Protein AF-A0A9P0ND77-F1 (afdb_monomer_lite)

InterPro domains:
  IPR035587 DUS-like, FMN-binding domain [PF01207] (2-59)

Structure (mmCIF, N/CA/C/O backbone):
data_AF-A0A9P0ND77-F1
#
_entry.id   AF-A0A9P0ND77-F1
#
loop_
_atom_site.group_PDB
_atom_site.id
_atom_site.type_symbol
_atom_site.label_atom_id
_atom_site.label_alt_id
_atom_site.label_comp_id
_atom_site.label_asym_id
_atom_site.label_entity_id
_atom_site.label_seq_id
_atom_site.pdbx_PDB_ins_code
_atom_site.Cartn_x
_atom_site.Cartn_y
_atom_site.Cartn_z
_atom_site.occupancy
_atom_site.B_iso_or_equiv
_atom_site.auth_seq_id
_atom_site.auth_comp_id
_atom_site.auth_asym_id
_atom_site.auth_atom_id
_atom_site.pdbx_PDB_model_num
ATOM 1 N N . MET A 1 1 ? -15.415 1.070 22.111 1.00 81.12 1 MET A N 1
ATOM 2 C CA . MET A 1 1 ? -16.020 2.101 21.232 1.00 81.12 1 MET A CA 1
ATOM 3 C C . MET A 1 1 ? -17.510 1.832 21.081 1.00 81.12 1 MET A C 1
ATOM 5 O O . MET A 1 1 ? -18.266 2.624 21.613 1.00 81.12 1 MET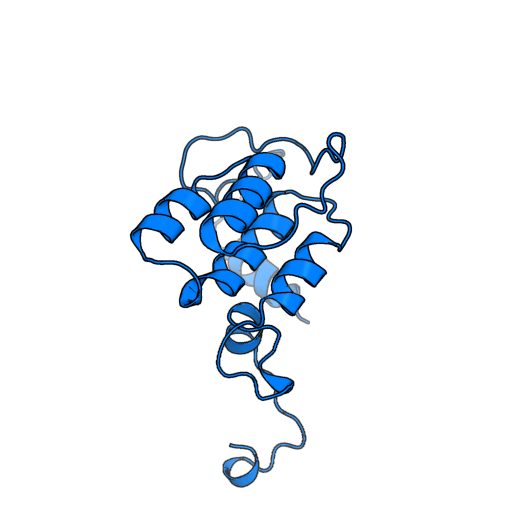 A O 1
ATOM 9 N N . GLN A 1 2 ? -17.933 0.696 20.508 1.00 89.88 2 GLN A N 1
ATOM 10 C CA . GLN A 1 2 ? -19.356 0.316 20.467 1.00 89.88 2 GLN A CA 1
ATOM 11 C C . GLN A 1 2 ? -20.015 0.323 21.859 1.00 89.88 2 GLN A C 1
ATOM 13 O O . GLN A 1 2 ? -21.057 0.946 22.021 1.00 89.88 2 GLN A O 1
ATOM 18 N N . GLU A 1 3 ? -19.361 -0.251 22.874 1.00 93.81 3 GLU A N 1
ATOM 19 C CA . GLU A 1 3 ? -19.854 -0.222 24.265 1.00 93.81 3 GLU A CA 1
ATOM 20 C C . GLU A 1 3 ? -19.990 1.199 24.835 1.00 93.81 3 GLU A C 1
ATOM 22 O O . GLU A 1 3 ? -20.828 1.447 25.693 1.00 93.81 3 GLU A O 1
ATOM 27 N N . TYR A 1 4 ? -19.174 2.139 24.352 1.00 95.38 4 TYR A N 1
ATOM 28 C CA . TYR A 1 4 ? -19.153 3.521 24.830 1.00 95.38 4 TYR A CA 1
ATOM 29 C C . TYR A 1 4 ? -20.187 4.401 24.114 1.00 95.38 4 TYR A C 1
ATOM 31 O O . TYR A 1 4 ? -20.788 5.269 24.735 1.00 95.38 4 TYR A O 1
ATOM 39 N N . THR A 1 5 ? -20.401 4.193 22.811 1.00 95.38 5 THR A N 1
ATOM 40 C CA . THR A 1 5 ? -21.275 5.041 21.981 1.00 95.38 5 THR A CA 1
ATOM 41 C C . THR A 1 5 ? -22.661 4.452 21.732 1.00 95.38 5 THR A C 1
ATOM 43 O O . THR A 1 5 ? -23.554 5.170 21.291 1.00 95.38 5 THR A O 1
ATOM 46 N N . GLY A 1 6 ? -22.857 3.150 21.953 1.00 95.19 6 GLY A N 1
ATOM 47 C CA . GLY A 1 6 ? -24.107 2.455 21.637 1.00 95.19 6 GLY A CA 1
ATOM 48 C C . GLY A 1 6 ? -24.408 2.348 20.135 1.00 95.19 6 GLY A C 1
ATOM 49 O O . GLY A 1 6 ? -25.532 2.013 19.756 1.00 95.19 6 GLY A O 1
ATOM 50 N N . CYS A 1 7 ? -23.439 2.637 19.258 1.00 94.69 7 CYS A N 1
ATOM 51 C CA . CYS A 1 7 ? -23.632 2.553 17.810 1.00 94.69 7 CYS A CA 1
ATOM 52 C C . CYS A 1 7 ? -23.884 1.104 17.354 1.00 94.69 7 CYS A C 1
ATOM 54 O O . CYS A 1 7 ? -23.270 0.159 17.849 1.00 94.69 7 CYS A O 1
ATOM 56 N N . LYS A 1 8 ? -24.753 0.926 16.350 1.00 94.44 8 LYS A N 1
ATOM 57 C CA . LYS A 1 8 ? -25.085 -0.395 15.772 1.00 94.44 8 LYS A CA 1
ATOM 58 C C . LYS A 1 8 ? -24.066 -0.902 14.751 1.00 94.44 8 LYS A C 1
ATOM 60 O O . LYS A 1 8 ? -24.099 -2.067 14.376 1.00 94.44 8 LYS A O 1
ATOM 65 N N . GLY A 1 9 ? -23.193 -0.019 14.283 1.00 92.06 9 GLY A N 1
ATOM 66 C CA . GLY A 1 9 ? -22.175 -0.309 13.289 1.00 92.06 9 GLY A CA 1
ATOM 67 C C . GLY A 1 9 ? -20.973 0.598 13.489 1.00 92.06 9 GLY A C 1
ATOM 68 O O . GLY A 1 9 ? -21.070 1.655 14.112 1.00 92.06 9 GLY A O 1
ATOM 69 N N . MET A 1 10 ? -19.839 0.150 12.969 1.00 91.00 10 MET A N 1
ATOM 70 C CA . MET A 1 10 ? -18.561 0.839 13.044 1.00 91.00 10 MET A CA 1
ATOM 71 C C . MET A 1 10 ? -17.961 0.877 11.646 1.00 91.00 10 MET A C 1
ATOM 73 O O . MET A 1 10 ? -17.960 -0.133 10.947 1.00 91.00 10 MET A O 1
ATOM 77 N N . MET A 1 11 ? -17.421 2.027 11.262 1.00 92.56 11 MET A N 1
ATOM 78 C CA . MET A 1 11 ? -16.666 2.195 10.027 1.00 92.56 11 MET A CA 1
ATOM 79 C C . MET A 1 11 ? -15.230 2.573 10.377 1.00 92.56 11 MET A C 1
ATOM 81 O O . MET A 1 11 ? -14.984 3.320 11.322 1.00 92.56 11 MET A O 1
ATOM 85 N N . SER A 1 12 ? -14.280 2.062 9.601 1.00 92.88 12 SER A N 1
ATOM 86 C CA . SER A 1 12 ? -12.879 2.464 9.673 1.00 92.88 12 SER A CA 1
ATOM 87 C C . SER A 1 12 ? -12.436 2.880 8.281 1.00 92.88 12 SER A C 1
ATOM 89 O O . SER A 1 12 ? -12.477 2.063 7.368 1.00 92.88 12 SER A O 1
ATOM 91 N N . ALA A 1 13 ? -12.034 4.142 8.120 1.00 91.88 13 ALA A N 1
ATOM 92 C CA . ALA A 1 13 ? -11.538 4.660 6.846 1.00 91.88 13 ALA A CA 1
ATOM 93 C C . ALA A 1 13 ? -10.013 4.498 6.744 1.00 91.88 13 ALA A C 1
ATOM 95 O O . ALA A 1 13 ? -9.509 3.703 5.960 1.00 91.88 13 ALA A O 1
ATOM 96 N N . ARG A 1 14 ? -9.247 5.184 7.602 1.00 91.38 14 ARG A N 1
ATOM 97 C CA . ARG A 1 14 ? -7.775 5.075 7.584 1.00 91.38 14 ARG A CA 1
ATOM 98 C C . ARG A 1 14 ? -7.301 3.667 7.943 1.00 91.38 14 ARG A C 1
ATOM 100 O O . ARG A 1 14 ? -6.414 3.137 7.291 1.00 91.38 14 ARG A O 1
ATOM 107 N N . GLY A 1 15 ? -7.918 3.033 8.940 1.00 93.50 15 GLY A N 1
ATOM 108 C CA . GLY A 1 15 ? -7.481 1.713 9.394 1.00 93.50 15 GLY A CA 1
ATOM 109 C C . GLY A 1 15 ? -7.565 0.644 8.301 1.00 93.50 15 GLY A C 1
ATOM 110 O O . GLY A 1 15 ? -6.630 -0.138 8.168 1.00 93.50 15 GLY A O 1
ATOM 111 N N . ILE A 1 16 ? -8.634 0.637 7.492 1.00 94.06 16 ILE A N 1
ATOM 112 C CA . ILE A 1 16 ? -8.771 -0.343 6.403 1.00 94.06 16 ILE A CA 1
ATOM 113 C C . ILE A 1 16 ? -7.801 -0.063 5.247 1.00 94.06 16 ILE A C 1
ATOM 115 O O . ILE A 1 16 ? -7.333 -0.999 4.606 1.00 94.06 16 ILE A O 1
ATOM 119 N N . LEU A 1 17 ? -7.449 1.208 5.019 1.00 93.56 17 LEU A N 1
ATOM 120 C CA . LEU A 1 17 ? -6.488 1.610 3.990 1.00 93.56 17 LEU A CA 1
ATOM 121 C C . LEU A 1 17 ? -5.063 1.128 4.316 1.00 93.56 17 LEU A C 1
ATOM 123 O O . LEU A 1 17 ? -4.362 0.639 3.434 1.00 93.56 17 LEU A O 1
ATOM 127 N N . HIS A 1 18 ? -4.652 1.223 5.586 1.00 94.75 18 HIS A N 1
ATOM 128 C CA . HIS A 1 18 ? -3.344 0.736 6.045 1.00 94.75 18 HIS A CA 1
ATOM 129 C C . HIS A 1 18 ? -3.308 -0.774 6.299 1.00 94.75 18 HIS A C 1
ATOM 131 O O . HIS A 1 18 ? -2.228 -1.356 6.294 1.00 94.75 18 HIS A O 1
ATOM 137 N N . ASN A 1 19 ? -4.458 -1.401 6.565 1.00 95.75 19 ASN A N 1
ATOM 138 C CA . ASN A 1 19 ? -4.564 -2.830 6.833 1.00 95.75 19 ASN A CA 1
ATOM 139 C C . ASN A 1 19 ? -5.912 -3.391 6.335 1.00 95.75 19 ASN A C 1
ATOM 141 O O . ASN A 1 19 ? -6.897 -3.373 7.080 1.00 95.75 19 ASN A O 1
ATOM 145 N N . PRO A 1 20 ? -5.973 -3.976 5.125 1.00 95.06 20 PRO A N 1
ATOM 146 C CA . PRO A 1 20 ? -7.186 -4.617 4.612 1.00 95.06 20 PRO A CA 1
ATOM 147 C C . PRO A 1 20 ? -7.655 -5.814 5.460 1.00 95.06 20 PRO A C 1
ATOM 149 O O . PRO A 1 20 ? -8.817 -6.205 5.389 1.00 95.06 20 PRO A O 1
ATOM 152 N N . GLY A 1 21 ? -6.783 -6.391 6.295 1.00 95.19 21 GLY A N 1
ATOM 153 C CA . GLY A 1 21 ? -7.111 -7.462 7.238 1.00 95.19 21 GLY A CA 1
ATOM 154 C C . GLY A 1 21 ? -7.694 -6.985 8.573 1.00 95.19 21 GLY A C 1
ATOM 155 O O . GLY A 1 21 ? -7.938 -7.819 9.446 1.00 95.19 21 GLY A O 1
ATOM 156 N N . LEU A 1 22 ? -7.930 -5.678 8.756 1.00 95.56 22 LEU A N 1
ATOM 157 C CA . LEU A 1 22 ? -8.334 -5.084 10.037 1.00 95.56 22 LEU A CA 1
ATOM 158 C C . LEU A 1 22 ? -9.553 -5.778 10.666 1.00 95.56 22 LEU A C 1
ATOM 160 O O . LEU A 1 22 ? -9.521 -6.157 11.834 1.00 95.56 22 LEU A O 1
ATOM 164 N N . PHE A 1 23 ? -10.623 -5.980 9.894 1.00 94.06 23 PHE A N 1
ATOM 165 C CA . PHE A 1 23 ? -11.859 -6.586 10.408 1.00 94.06 23 PHE A CA 1
ATOM 166 C C . PHE A 1 23 ? -11.778 -8.106 10.585 1.00 94.06 23 PHE A C 1
ATOM 168 O O . PHE A 1 23 ? -12.621 -8.682 11.265 1.00 94.06 23 PHE A O 1
ATOM 175 N N . ALA A 1 24 ? -10.750 -8.751 10.030 1.00 94.88 24 ALA A N 1
ATOM 176 C CA . ALA A 1 24 ? -10.451 -10.159 10.278 1.00 94.88 24 ALA A CA 1
ATOM 177 C C . ALA A 1 24 ? -9.543 -10.361 11.512 1.00 94.88 24 ALA A C 1
ATOM 179 O O . ALA A 1 24 ? -9.142 -11.484 11.803 1.00 94.88 24 ALA A O 1
ATOM 180 N N . GLY A 1 25 ? -9.224 -9.288 12.249 1.00 93.69 25 GLY A N 1
ATOM 181 C CA . GLY A 1 25 ? -8.441 -9.339 13.488 1.00 93.69 25 GLY A CA 1
ATOM 182 C C . GLY A 1 25 ? -6.923 -9.308 13.288 1.00 93.69 25 GLY A C 1
ATOM 183 O O . GLY A 1 25 ? -6.175 -9.432 14.262 1.00 93.69 25 GLY A O 1
ATOM 184 N N . TYR A 1 26 ? -6.445 -9.121 12.055 1.00 95.25 26 TYR A N 1
ATOM 185 C CA . TYR A 1 26 ? -5.014 -8.996 11.786 1.00 95.25 26 TYR A CA 1
ATOM 186 C C . TYR A 1 26 ? -4.476 -7.662 12.301 1.00 95.25 26 TYR A C 1
ATOM 188 O O . TYR A 1 26 ? -5.068 -6.611 12.064 1.00 95.25 26 TYR A O 1
ATOM 196 N N . GLN A 1 27 ? -3.313 -7.697 12.954 1.00 92.31 27 GLN A N 1
ATOM 197 C CA . GLN A 1 27 ? -2.638 -6.490 13.449 1.00 92.31 27 GLN A CA 1
ATOM 198 C C . GLN A 1 27 ? -1.935 -5.711 12.329 1.00 92.31 27 GLN A C 1
ATOM 200 O O . GLN A 1 27 ? -1.918 -4.486 12.345 1.00 92.31 27 GLN A O 1
ATOM 205 N N . ASN A 1 28 ? -1.405 -6.426 11.336 1.00 92.94 28 ASN A N 1
ATOM 206 C CA . ASN A 1 28 ? -0.731 -5.871 10.165 1.00 92.94 28 ASN A CA 1
ATOM 207 C C . ASN A 1 28 ? -1.357 -6.426 8.885 1.00 92.94 28 ASN A C 1
ATOM 209 O O . ASN A 1 28 ? -2.010 -7.470 8.922 1.00 92.94 28 ASN A O 1
ATOM 213 N N . THR A 1 29 ? -1.100 -5.765 7.756 1.00 95.81 29 THR A N 1
ATOM 214 C CA . THR A 1 29 ? -1.536 -6.226 6.434 1.00 95.81 29 THR A CA 1
ATOM 215 C C . THR A 1 29 ? -1.035 -7.647 6.158 1.00 95.81 29 THR A C 1
ATOM 217 O O . THR A 1 29 ? 0.178 -7.859 6.086 1.00 95.81 29 THR A O 1
ATOM 220 N N . PRO A 1 30 ? -1.925 -8.637 5.972 1.00 95.25 30 PRO A N 1
ATOM 221 C CA . PRO A 1 30 ? -1.498 -9.973 5.588 1.00 95.25 30 PRO A CA 1
ATOM 222 C C . PRO A 1 30 ? -0.983 -9.961 4.142 1.00 95.25 30 PRO A C 1
ATOM 224 O O . PRO A 1 30 ? -1.594 -9.351 3.263 1.00 95.25 30 PRO A O 1
ATOM 227 N N . LEU A 1 31 ? 0.114 -10.676 3.867 1.00 94.19 31 LEU A N 1
ATOM 228 C CA . LEU A 1 31 ? 0.701 -10.737 2.517 1.00 94.19 31 LEU A CA 1
ATOM 229 C C . LEU A 1 31 ? -0.280 -11.294 1.476 1.00 94.19 31 LEU A C 1
ATOM 231 O O . LEU A 1 31 ? -0.268 -10.870 0.324 1.00 94.19 31 LEU A O 1
ATOM 235 N N . SER A 1 32 ? -1.190 -12.179 1.891 1.00 93.56 32 SER A N 1
ATOM 236 C CA . SER A 1 32 ? -2.273 -12.673 1.039 1.00 93.56 32 SER A CA 1
ATOM 237 C C . SER A 1 32 ? -3.217 -11.560 0.572 1.00 93.56 32 SER A C 1
ATOM 239 O O . SER A 1 32 ? -3.702 -11.621 -0.553 1.00 93.56 32 SER A O 1
ATOM 241 N N . ALA A 1 33 ? -3.455 -10.519 1.377 1.00 94.62 33 ALA A N 1
ATOM 242 C CA . ALA A 1 33 ? -4.258 -9.375 0.949 1.00 94.62 33 ALA A CA 1
ATOM 243 C C . ALA A 1 33 ? -3.526 -8.524 -0.094 1.00 94.62 33 ALA A C 1
ATOM 245 O O . ALA A 1 33 ? -4.149 -8.097 -1.063 1.00 94.62 33 ALA A O 1
ATOM 246 N N . VAL A 1 34 ? -2.208 -8.344 0.050 1.00 94.25 34 VAL A N 1
ATOM 247 C CA . VAL A 1 34 ? -1.383 -7.675 -0.972 1.00 94.25 34 VAL A CA 1
ATOM 248 C C . VAL A 1 34 ? -1.403 -8.481 -2.271 1.00 94.25 34 VAL A C 1
ATOM 250 O O . VAL A 1 34 ? -1.668 -7.929 -3.334 1.00 94.25 34 VAL A O 1
ATOM 253 N N . GLN A 1 35 ? -1.226 -9.801 -2.192 1.00 92.12 35 GLN A N 1
ATOM 254 C CA . GLN A 1 35 ? -1.327 -10.697 -3.345 1.00 92.12 35 GLN A CA 1
ATOM 255 C C . GLN A 1 35 ? -2.698 -10.608 -4.029 1.00 92.12 35 GLN A C 1
ATOM 257 O O . GLN A 1 35 ? -2.784 -10.513 -5.254 1.00 92.12 35 GLN A O 1
ATOM 262 N N . ASN A 1 36 ? -3.779 -10.610 -3.247 1.00 92.88 36 ASN A N 1
ATOM 263 C CA . ASN A 1 36 ? -5.131 -10.456 -3.772 1.00 92.88 36 ASN A CA 1
ATOM 264 C C . ASN A 1 36 ? -5.306 -9.105 -4.468 1.00 92.88 36 ASN A C 1
ATOM 266 O O . ASN A 1 36 ? -5.903 -9.057 -5.540 1.00 92.88 36 ASN A O 1
ATOM 270 N N . TRP A 1 37 ? -4.731 -8.031 -3.921 1.00 93.06 37 TRP A N 1
ATOM 271 C CA . TRP A 1 37 ? -4.726 -6.731 -4.583 1.00 93.06 37 TRP A CA 1
ATOM 272 C C . TRP A 1 37 ? -4.016 -6.770 -5.939 1.00 93.06 37 TRP A C 1
ATOM 274 O O . TRP A 1 37 ? -4.548 -6.243 -6.912 1.00 93.06 37 TRP A O 1
ATOM 284 N N . LEU A 1 38 ? -2.861 -7.436 -6.045 1.00 90.88 38 LEU A N 1
ATOM 285 C CA . LEU A 1 38 ? -2.146 -7.599 -7.322 1.00 90.88 38 LEU A CA 1
ATOM 286 C C . LEU A 1 38 ? -2.953 -8.409 -8.355 1.00 90.88 38 LEU A C 1
ATOM 288 O O . LEU A 1 38 ? -2.875 -8.150 -9.560 1.00 90.88 38 LEU A O 1
ATOM 292 N N . ASN A 1 39 ? -3.747 -9.373 -7.886 1.00 88.94 39 ASN A N 1
ATOM 293 C CA . ASN A 1 39 ? -4.574 -10.228 -8.738 1.00 88.94 39 ASN A CA 1
ATOM 294 C C . ASN A 1 39 ? -5.792 -9.499 -9.325 1.00 88.94 39 ASN A C 1
ATOM 296 O O . ASN A 1 39 ? -6.276 -9.892 -10.389 1.00 88.94 39 ASN A O 1
ATOM 300 N N . ILE A 1 40 ? -6.275 -8.436 -8.674 1.00 88.88 40 ILE A N 1
ATOM 301 C CA . ILE A 1 40 ? -7.374 -7.613 -9.192 1.00 88.88 40 ILE A CA 1
ATOM 302 C C . ILE A 1 40 ? -6.937 -6.930 -10.496 1.00 88.88 40 ILE A C 1
ATOM 304 O O . ILE A 1 40 ? -5.787 -6.518 -10.666 1.00 88.88 40 ILE A O 1
ATOM 308 N N . ASN A 1 41 ? -7.863 -6.828 -11.451 1.00 84.25 41 ASN A N 1
ATOM 309 C CA . ASN A 1 41 ? -7.620 -6.091 -12.682 1.00 84.25 41 ASN A CA 1
ATOM 310 C C . ASN A 1 41 ? -7.822 -4.591 -12.436 1.00 84.25 41 ASN A C 1
ATOM 312 O O . ASN A 1 41 ? -8.951 -4.144 -12.234 1.00 84.25 41 ASN A O 1
ATOM 316 N N . HIS A 1 42 ? -6.737 -3.819 -12.462 1.00 84.81 42 HIS A N 1
ATOM 317 C CA . HIS A 1 42 ? -6.784 -2.368 -12.280 1.00 84.81 42 HIS A CA 1
ATOM 318 C C . HIS A 1 42 ? -6.785 -1.662 -13.634 1.00 84.81 42 HIS A C 1
ATOM 320 O O . HIS A 1 42 ? -6.060 -2.041 -14.550 1.00 84.81 42 HIS A O 1
ATOM 326 N N . THR A 1 43 ? -7.584 -0.608 -13.759 1.00 83.06 43 THR A N 1
ATOM 327 C CA . THR A 1 43 ? -7.676 0.203 -14.985 1.00 83.06 43 THR A CA 1
ATOM 328 C C . THR A 1 43 ? -6.682 1.363 -15.003 1.00 83.06 43 THR A C 1
ATOM 330 O O . THR A 1 43 ? -6.378 1.901 -16.066 1.00 83.06 43 THR A O 1
ATOM 333 N N . ASN A 1 44 ? -6.166 1.752 -13.834 1.00 85.31 44 ASN A N 1
ATOM 334 C CA . ASN A 1 44 ? -5.321 2.924 -13.655 1.00 85.31 44 ASN A CA 1
ATOM 335 C C . ASN A 1 44 ? -4.141 2.610 -12.721 1.00 85.31 44 ASN A C 1
ATOM 337 O O . ASN A 1 44 ? -4.343 2.128 -11.603 1.00 85.31 44 ASN A O 1
ATOM 341 N N . TYR A 1 45 ? -2.920 2.928 -13.166 1.00 85.00 45 TYR A N 1
ATOM 342 C CA . TYR A 1 45 ? -1.701 2.795 -12.365 1.00 85.00 45 TYR A CA 1
ATOM 343 C C . TYR A 1 45 ? -1.772 3.573 -11.046 1.00 85.00 45 TYR A C 1
ATOM 345 O O . TYR A 1 45 ? -1.388 3.056 -9.999 1.00 85.00 45 TYR A O 1
ATOM 353 N N . LEU A 1 46 ? -2.310 4.794 -11.080 1.00 86.56 46 LEU A N 1
ATOM 354 C CA . LEU A 1 46 ? -2.430 5.656 -9.913 1.00 86.56 46 LEU A CA 1
ATOM 355 C C . LEU A 1 46 ? -3.267 4.989 -8.823 1.00 86.56 46 LEU A C 1
ATOM 357 O O . LEU A 1 46 ? -2.887 5.013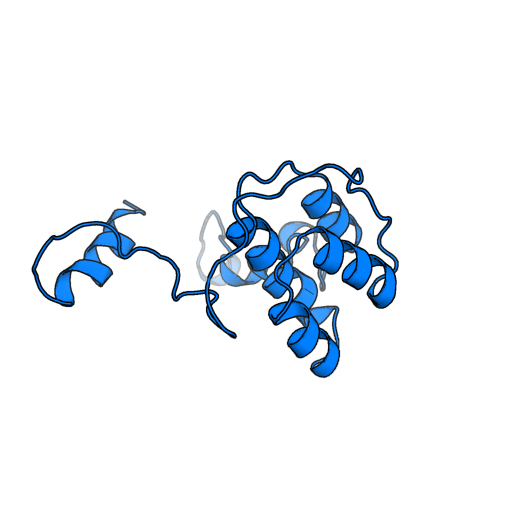 -7.665 1.00 86.56 46 LEU A O 1
ATOM 361 N N . TRP A 1 47 ? -4.391 4.356 -9.141 1.00 88.62 47 TRP A N 1
ATOM 362 C CA . TRP A 1 47 ? -5.192 3.697 -8.101 1.00 88.62 47 TRP A CA 1
ATOM 363 C C . TRP A 1 47 ? -4.524 2.428 -7.588 1.00 88.62 47 TRP A C 1
ATOM 365 O O . TRP A 1 47 ? -4.525 2.177 -6.381 1.00 88.62 47 TRP A O 1
ATOM 375 N N . PHE A 1 48 ? -3.914 1.674 -8.502 1.00 90.44 48 PHE A N 1
ATOM 376 C CA . PHE A 1 48 ? -3.165 0.463 -8.198 1.00 90.44 48 PHE A CA 1
ATOM 377 C C . PHE A 1 48 ? -2.042 0.721 -7.186 1.00 90.44 48 PHE A C 1
ATOM 379 O O . PHE A 1 48 ? -1.977 0.051 -6.153 1.00 90.44 48 PHE A O 1
ATOM 386 N N . HIS A 1 49 ? -1.187 1.709 -7.460 1.00 92.56 49 HIS A N 1
ATOM 387 C CA . HIS A 1 49 ? -0.027 2.020 -6.627 1.00 92.56 49 HIS A CA 1
ATOM 388 C C . HIS A 1 49 ? -0.423 2.722 -5.317 1.00 92.56 49 HIS A C 1
ATOM 390 O O . HIS A 1 49 ? 0.205 2.482 -4.292 1.00 92.56 49 HIS A O 1
ATOM 396 N N . HIS A 1 50 ? -1.531 3.473 -5.290 1.00 91.62 50 HIS A N 1
ATOM 397 C CA . HIS A 1 50 ? -1.893 4.348 -4.157 1.00 91.62 50 HIS A CA 1
ATOM 398 C C . HIS A 1 50 ? -2.210 3.520 -2.941 1.00 91.62 50 HIS A C 1
ATOM 400 O O . HIS A 1 50 ? -1.679 3.722 -1.855 1.00 91.62 50 HIS A O 1
ATOM 406 N N . HIS A 1 51 ? -3.078 2.541 -3.163 1.00 93.44 51 HIS A N 1
ATOM 407 C CA . HIS A 1 51 ? -3.496 1.628 -2.128 1.00 93.44 51 HIS A CA 1
ATOM 408 C C . HIS A 1 51 ? -2.307 0.789 -1.664 1.00 93.44 51 HIS A C 1
ATOM 410 O O . HIS A 1 51 ? -2.178 0.556 -0.468 1.00 93.44 51 HIS A O 1
ATOM 416 N N . LEU A 1 52 ? -1.403 0.387 -2.567 1.00 94.50 52 LEU A N 1
ATOM 417 C CA . LEU A 1 52 ? -0.196 -0.344 -2.179 1.00 94.50 52 LEU A CA 1
ATOM 418 C C . LEU A 1 52 ? 0.713 0.479 -1.262 1.00 94.50 52 LEU A C 1
ATOM 420 O O . LEU A 1 52 ? 1.233 -0.074 -0.297 1.00 94.50 52 LEU A O 1
ATOM 424 N N . VAL A 1 53 ? 0.870 1.785 -1.504 1.00 94.69 53 VAL A N 1
ATOM 425 C CA . VAL A 1 53 ? 1.672 2.665 -0.634 1.00 94.69 53 VAL A CA 1
ATOM 426 C C . VAL A 1 53 ? 1.162 2.631 0.811 1.00 94.69 53 VAL A C 1
ATOM 428 O O . VAL A 1 53 ? 1.971 2.518 1.732 1.00 94.69 53 VAL A O 1
ATOM 431 N N . PHE A 1 54 ? -0.157 2.654 1.027 1.00 95.00 54 PHE A N 1
ATOM 432 C CA . PHE A 1 54 ? -0.721 2.547 2.378 1.00 95.00 54 PHE A CA 1
ATOM 433 C C . PHE A 1 54 ? -0.677 1.126 2.935 1.00 95.00 54 PHE A C 1
ATOM 435 O O . PHE A 1 54 ? -0.259 0.931 4.075 1.00 95.00 54 PHE A O 1
ATOM 442 N N . MET A 1 55 ? -1.064 0.127 2.137 1.00 95.00 55 MET A N 1
ATOM 443 C CA . MET A 1 55 ? -1.094 -1.275 2.564 1.00 95.00 55 MET A CA 1
ATOM 444 C C . MET A 1 55 ? 0.285 -1.782 2.994 1.00 95.00 55 MET A C 1
ATOM 446 O O . MET A 1 55 ? 0.386 -2.570 3.937 1.00 95.00 55 MET A O 1
ATOM 450 N N . CYS A 1 56 ? 1.343 -1.330 2.318 1.00 94.50 56 CYS A N 1
ATOM 451 C CA . CYS A 1 56 ? 2.720 -1.738 2.572 1.00 94.50 56 CYS A CA 1
ATOM 452 C C . CY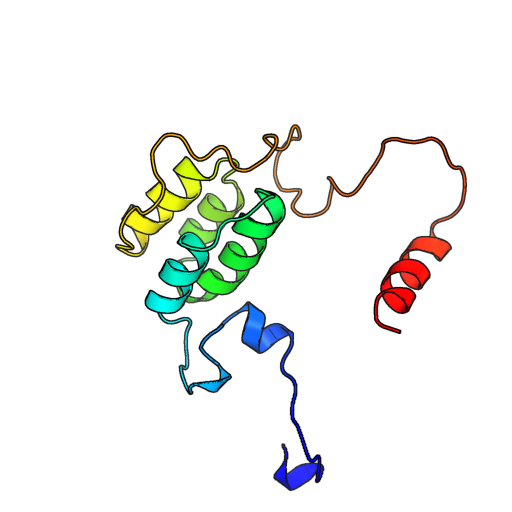S A 1 56 ? 3.455 -0.832 3.570 1.00 94.50 56 CYS A C 1
ATOM 454 O O . CYS A 1 56 ? 4.630 -1.080 3.844 1.00 94.50 56 CYS A O 1
ATOM 456 N N . GLU A 1 57 ? 2.807 0.188 4.146 1.00 92.06 57 GLU A N 1
ATOM 457 C CA . GLU A 1 57 ? 3.496 1.170 4.988 1.00 92.06 57 GLU A CA 1
ATOM 458 C C . GLU A 1 57 ? 4.198 0.526 6.196 1.00 92.06 57 GLU A C 1
ATOM 460 O O . GLU A 1 57 ? 5.356 0.830 6.483 1.00 92.06 57 GLU A O 1
ATOM 465 N N . ASN A 1 58 ? 3.508 -0.399 6.866 1.00 91.12 58 ASN A N 1
ATOM 466 C CA . ASN A 1 58 ? 4.026 -1.123 8.029 1.00 91.12 58 ASN A CA 1
ATOM 467 C C . ASN A 1 58 ? 4.789 -2.405 7.656 1.00 91.12 58 ASN A C 1
ATOM 469 O O . ASN A 1 58 ? 5.322 -3.076 8.536 1.00 91.12 58 ASN A O 1
ATOM 473 N N . LEU A 1 59 ? 4.833 -2.758 6.367 1.00 93.00 59 LEU A N 1
ATOM 474 C CA . LEU A 1 59 ? 5.550 -3.934 5.863 1.00 93.00 59 LEU A CA 1
ATOM 475 C C . LEU A 1 59 ? 6.967 -3.588 5.390 1.00 93.00 59 LEU A C 1
ATOM 477 O O . LEU A 1 59 ? 7.845 -4.446 5.387 1.00 93.00 59 LEU A O 1
ATOM 481 N N . LEU A 1 60 ? 7.194 -2.337 4.986 1.00 93.75 60 LEU A N 1
ATOM 482 C CA . LEU A 1 60 ? 8.445 -1.875 4.395 1.00 93.75 60 LEU A CA 1
ATOM 483 C C . LEU A 1 60 ? 9.222 -0.958 5.344 1.00 93.75 60 LEU A C 1
ATOM 485 O O . LEU A 1 60 ? 8.666 -0.131 6.071 1.00 93.75 60 LEU A O 1
ATOM 489 N N . THR A 1 61 ? 10.552 -1.028 5.276 1.00 94.50 61 THR A N 1
ATOM 490 C CA . THR A 1 61 ? 11.413 -0.061 5.973 1.00 94.50 61 THR A CA 1
ATOM 491 C C . THR A 1 61 ? 11.238 1.345 5.391 1.00 94.50 61 THR A C 1
ATOM 493 O O . THR A 1 61 ? 10.825 1.523 4.246 1.00 94.50 61 THR A O 1
ATOM 496 N N . LYS A 1 62 ? 11.594 2.388 6.152 1.00 91.00 62 LYS A N 1
ATOM 497 C CA . LYS A 1 62 ? 11.514 3.783 5.674 1.00 91.00 62 LYS A CA 1
ATOM 498 C C . LYS A 1 62 ? 12.278 4.006 4.358 1.00 91.00 62 LYS A C 1
ATOM 500 O O . LYS A 1 62 ? 11.788 4.718 3.489 1.00 91.00 62 LYS A O 1
ATOM 505 N N . ALA A 1 63 ? 13.454 3.392 4.210 1.00 92.19 63 ALA A N 1
ATOM 506 C CA . ALA A 1 63 ? 14.245 3.485 2.985 1.00 92.19 63 ALA A CA 1
ATOM 507 C C . ALA A 1 63 ? 13.537 2.801 1.805 1.00 92.19 63 ALA A C 1
ATOM 509 O O . ALA A 1 63 ? 13.377 3.416 0.755 1.00 92.19 63 ALA A O 1
ATOM 510 N N . ALA A 1 64 ? 13.031 1.582 2.016 1.00 92.56 64 ALA A N 1
ATOM 511 C CA . ALA A 1 64 ? 12.268 0.845 1.013 1.00 92.56 64 ALA A CA 1
ATOM 512 C C . ALA A 1 64 ? 11.004 1.608 0.579 1.00 92.56 64 ALA A C 1
ATOM 514 O O . ALA A 1 64 ? 10.730 1.697 -0.612 1.00 92.56 64 ALA A O 1
ATOM 515 N N . ARG A 1 65 ? 10.282 2.243 1.513 1.00 92.69 65 ARG A N 1
ATOM 516 C CA . ARG A 1 65 ? 9.114 3.086 1.199 1.00 92.69 65 ARG A CA 1
ATOM 517 C C . ARG A 1 65 ? 9.457 4.262 0.292 1.00 92.69 65 ARG A C 1
ATOM 519 O O . ARG A 1 65 ? 8.716 4.544 -0.642 1.00 92.69 65 ARG A O 1
ATOM 526 N N . ASN A 1 66 ? 10.584 4.931 0.533 1.00 90.56 66 ASN A N 1
ATOM 527 C CA . ASN A 1 66 ? 11.010 6.040 -0.320 1.00 90.56 66 ASN A CA 1
ATOM 528 C C . ASN A 1 66 ? 11.244 5.581 -1.763 1.00 90.56 66 ASN A C 1
ATOM 530 O O . ASN A 1 66 ? 10.805 6.258 -2.688 1.00 90.56 66 ASN A O 1
ATOM 534 N N . THR A 1 67 ? 11.890 4.428 -1.950 1.00 92.62 67 THR A N 1
ATOM 535 C CA . THR A 1 67 ? 12.074 3.824 -3.275 1.00 92.62 67 THR A CA 1
ATOM 536 C C . THR A 1 67 ? 10.735 3.406 -3.880 1.00 92.62 67 THR A C 1
ATOM 538 O O . THR A 1 67 ? 10.449 3.744 -5.024 1.00 92.62 67 THR A O 1
ATOM 541 N N . PHE A 1 68 ? 9.882 2.741 -3.097 1.00 92.69 68 PHE A N 1
ATOM 542 C CA . PHE A 1 68 ? 8.580 2.244 -3.537 1.00 92.69 68 PHE A CA 1
ATOM 543 C C . PHE A 1 68 ? 7.657 3.356 -4.043 1.00 92.69 68 PHE A C 1
ATOM 545 O O . PHE A 1 68 ? 7.025 3.214 -5.088 1.00 92.69 68 PHE A O 1
ATOM 552 N N . ASN A 1 69 ? 7.622 4.492 -3.345 1.00 90.50 69 ASN A N 1
ATOM 553 C CA . ASN A 1 69 ? 6.776 5.635 -3.689 1.00 90.50 69 ASN A CA 1
ATOM 554 C C . ASN A 1 69 ? 7.208 6.341 -4.984 1.00 90.50 69 ASN A C 1
ATOM 556 O O . ASN A 1 69 ? 6.430 7.101 -5.554 1.00 90.50 69 ASN A O 1
ATOM 560 N N . GLN A 1 70 ? 8.441 6.121 -5.443 1.00 88.31 70 GLN A N 1
ATOM 561 C CA . GLN A 1 70 ? 8.979 6.726 -6.664 1.00 88.31 70 GLN A CA 1
ATOM 562 C C . GLN A 1 70 ? 8.755 5.861 -7.909 1.00 88.31 70 GLN A C 1
ATOM 564 O O . GLN A 1 70 ? 9.010 6.331 -9.021 1.00 88.31 70 GLN A O 1
ATOM 569 N N . LEU A 1 71 ? 8.286 4.620 -7.743 1.00 88.06 71 LEU A N 1
ATOM 570 C CA . LEU A 1 71 ? 8.010 3.714 -8.853 1.00 88.06 71 LEU A CA 1
ATOM 571 C C . LEU A 1 71 ? 6.868 4.254 -9.717 1.00 88.06 71 LEU A C 1
ATOM 573 O O . LEU A 1 71 ? 5.912 4.852 -9.220 1.00 88.06 71 LEU A O 1
ATOM 577 N N . ARG A 1 72 ? 6.982 4.047 -11.032 1.00 83.88 72 ARG A N 1
ATOM 578 C CA . ARG A 1 72 ? 6.041 4.589 -12.034 1.00 83.88 72 ARG A CA 1
ATOM 579 C C . ARG A 1 72 ? 5.417 3.538 -12.935 1.00 83.88 72 ARG A C 1
ATOM 581 O O . ARG A 1 72 ? 4.450 3.838 -13.625 1.00 83.88 72 ARG A O 1
ATOM 588 N N . LYS A 1 73 ? 5.967 2.326 -12.909 1.00 84.69 73 LYS A N 1
ATOM 589 C CA . LYS A 1 73 ? 5.540 1.204 -13.735 1.00 84.69 73 LYS A CA 1
ATOM 590 C C . LYS A 1 73 ? 5.058 0.082 -12.852 1.00 84.69 73 LYS A C 1
ATOM 592 O O . LYS A 1 73 ? 5.685 -0.251 -11.849 1.00 84.69 73 LYS A O 1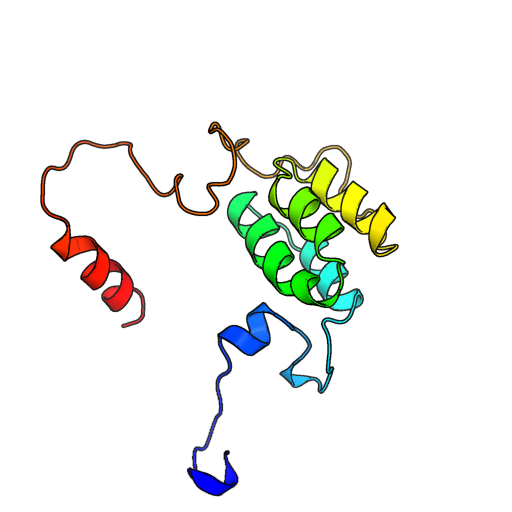
ATOM 597 N N . ALA A 1 74 ? 3.976 -0.558 -13.269 1.00 86.75 74 ALA A N 1
ATOM 598 C CA . ALA A 1 74 ? 3.436 -1.687 -12.530 1.00 86.75 74 ALA A CA 1
ATOM 599 C C . ALA A 1 74 ? 4.380 -2.896 -12.496 1.00 86.75 74 ALA A C 1
ATOM 601 O O . ALA A 1 74 ? 4.412 -3.598 -11.489 1.00 86.75 74 ALA A O 1
ATOM 602 N N . SER A 1 75 ? 5.167 -3.110 -13.557 1.00 86.75 75 SER A N 1
ATOM 603 C CA . SER A 1 75 ? 6.222 -4.130 -13.574 1.00 86.75 75 SER A CA 1
ATOM 604 C C . SER A 1 75 ? 7.211 -3.912 -12.436 1.00 86.75 75 SER A C 1
ATOM 606 O O . SER A 1 75 ? 7.477 -4.831 -11.672 1.00 86.75 75 SER A O 1
ATOM 608 N N . ASP A 1 76 ? 7.685 -2.675 -12.281 1.00 88.94 76 ASP A N 1
ATOM 609 C CA . ASP A 1 76 ? 8.704 -2.319 -11.296 1.00 88.94 76 ASP A CA 1
ATOM 610 C C . ASP A 1 76 ? 8.141 -2.439 -9.875 1.00 88.94 76 ASP A C 1
ATOM 612 O O . ASP A 1 76 ? 8.830 -2.905 -8.973 1.00 88.94 76 ASP A O 1
ATOM 616 N N . VAL A 1 77 ? 6.865 -2.077 -9.685 1.00 91.19 77 VAL A N 1
ATOM 617 C CA . VAL A 1 77 ? 6.139 -2.266 -8.419 1.00 91.19 77 VAL A CA 1
ATOM 618 C C . VAL A 1 77 ? 6.082 -3.740 -8.029 1.00 91.19 77 VAL A C 1
ATOM 620 O O . VAL A 1 77 ? 6.354 -4.070 -6.879 1.00 91.19 77 VAL A O 1
ATOM 623 N N . VAL A 1 78 ? 5.742 -4.634 -8.958 1.00 90.62 78 VAL A N 1
ATOM 624 C CA . VAL A 1 78 ? 5.619 -6.062 -8.640 1.00 90.62 78 VAL A CA 1
ATOM 625 C C . VAL A 1 78 ? 6.975 -6.718 -8.433 1.00 90.62 78 VAL A C 1
ATOM 627 O O . VAL A 1 78 ? 7.119 -7.435 -7.447 1.00 90.62 78 VAL A O 1
ATOM 630 N N . SER A 1 79 ? 7.980 -6.404 -9.253 1.00 91.44 79 SER A N 1
ATOM 631 C CA . SER A 1 79 ? 9.353 -6.868 -9.016 1.00 91.44 79 SER A CA 1
ATOM 632 C C . SER A 1 79 ? 9.877 -6.400 -7.655 1.00 91.44 79 SER A C 1
ATOM 634 O O . SER A 1 79 ? 10.468 -7.173 -6.911 1.00 91.44 79 SER A O 1
ATOM 636 N N . PHE A 1 80 ? 9.591 -5.154 -7.265 1.00 93.62 80 PHE A N 1
ATOM 637 C CA . PHE A 1 80 ? 9.969 -4.647 -5.947 1.00 93.62 80 PHE A CA 1
ATOM 638 C C . PHE A 1 80 ? 9.289 -5.416 -4.802 1.00 93.62 80 PHE A C 1
ATOM 640 O O . PHE A 1 80 ? 9.920 -5.698 -3.784 1.00 93.62 80 PHE A O 1
ATOM 647 N N . LEU A 1 81 ? 7.999 -5.744 -4.937 1.00 93.56 81 LEU A N 1
ATOM 648 C CA . LEU A 1 81 ? 7.260 -6.503 -3.921 1.00 93.56 81 LEU A CA 1
ATOM 649 C C . LEU A 1 81 ? 7.715 -7.968 -3.844 1.00 93.56 81 LEU A C 1
ATOM 651 O O . LEU A 1 81 ? 7.729 -8.540 -2.754 1.00 93.56 81 LEU A O 1
ATOM 655 N N . GLU A 1 82 ? 8.117 -8.559 -4.965 1.00 92.69 82 GLU A N 1
ATOM 656 C CA . GLU A 1 82 ? 8.746 -9.881 -5.014 1.00 92.69 82 GLU A CA 1
ATOM 657 C C . GLU A 1 82 ? 10.083 -9.880 -4.256 1.00 92.69 82 GLU A C 1
ATOM 659 O O . GLU A 1 82 ? 10.297 -10.718 -3.377 1.00 92.69 82 GLU A O 1
ATOM 664 N N . ASP A 1 83 ? 10.928 -8.875 -4.493 1.00 93.44 83 ASP A N 1
ATOM 665 C CA . ASP A 1 83 ? 12.232 -8.747 -3.838 1.00 93.44 83 ASP A CA 1
ATOM 666 C C . ASP A 1 83 ? 12.120 -8.456 -2.332 1.00 93.44 83 ASP A C 1
ATOM 668 O O . ASP A 1 83 ? 12.850 -9.034 -1.527 1.00 93.44 83 ASP A O 1
ATOM 672 N N . GLN A 1 84 ? 11.231 -7.539 -1.931 1.00 93.88 84 GLN A N 1
ATOM 673 C CA . GLN A 1 84 ? 11.142 -7.072 -0.540 1.00 93.88 84 GLN A CA 1
ATOM 674 C C . GLN A 1 84 ? 10.243 -7.935 0.350 1.00 93.88 84 GLN A C 1
ATOM 676 O O . GLN A 1 84 ? 10.484 -8.015 1.553 1.00 93.88 84 GLN A O 1
ATOM 681 N N . LEU A 1 85 ? 9.180 -8.525 -0.206 1.00 91.31 85 LEU A N 1
ATOM 682 C CA . LEU A 1 85 ? 8.136 -9.220 0.558 1.00 91.31 85 LEU A CA 1
ATOM 683 C C . LEU A 1 85 ? 7.929 -10.677 0.115 1.00 91.31 85 LEU A C 1
ATOM 685 O O . LEU A 1 85 ? 7.062 -11.349 0.675 1.00 91.31 85 LEU A O 1
ATOM 689 N N . HIS A 1 86 ? 8.699 -11.168 -0.865 1.00 91.19 86 HIS A N 1
ATOM 690 C CA . HIS A 1 86 ? 8.597 -12.529 -1.411 1.00 91.19 86 HIS A CA 1
ATOM 691 C C . HIS A 1 86 ? 7.187 -12.879 -1.903 1.00 91.19 86 HIS A C 1
ATOM 693 O O . HIS A 1 86 ? 6.716 -14.010 -1.763 1.00 91.19 86 HIS A O 1
ATOM 699 N N . ILE A 1 87 ? 6.497 -11.885 -2.467 1.00 87.44 87 ILE A N 1
ATOM 700 C CA . ILE A 1 87 ? 5.169 -12.052 -3.056 1.00 87.44 87 ILE A CA 1
ATOM 701 C C . ILE A 1 87 ? 5.336 -12.568 -4.495 1.00 87.44 87 ILE A C 1
ATOM 703 O O . ILE A 1 87 ? 6.042 -11.926 -5.271 1.00 87.44 87 ILE A O 1
ATOM 707 N N . PRO A 1 88 ? 4.694 -13.690 -4.872 1.00 81.56 88 PRO A N 1
ATOM 708 C CA . PRO A 1 88 ? 4.772 -14.230 -6.224 1.00 81.56 88 PRO A CA 1
ATOM 709 C C . PRO A 1 88 ? 4.402 -13.213 -7.307 1.00 81.56 88 PRO A C 1
ATOM 711 O O . PRO A 1 88 ? 3.353 -12.561 -7.248 1.00 81.56 88 PRO A O 1
ATOM 714 N N . ASN A 1 89 ? 5.230 -13.138 -8.349 1.00 73.00 89 ASN A N 1
ATOM 715 C CA . ASN A 1 89 ? 4.935 -12.321 -9.513 1.00 73.00 89 ASN A CA 1
ATOM 716 C C . ASN A 1 89 ? 3.751 -12.900 -10.298 1.00 73.00 89 ASN A C 1
ATOM 718 O O . ASN A 1 89 ? 3.838 -13.940 -10.948 1.00 73.00 89 ASN A O 1
ATOM 722 N N . VAL A 1 90 ? 2.618 -12.213 -10.209 1.00 69.19 90 VAL A N 1
ATOM 723 C CA . VAL A 1 90 ? 1.355 -12.589 -10.862 1.00 69.19 90 VAL A CA 1
ATOM 724 C C . VAL A 1 90 ? 1.040 -11.735 -12.083 1.00 69.19 90 VAL A C 1
ATOM 726 O O . VAL A 1 90 ? 0.028 -11.972 -12.746 1.00 69.19 90 VAL A O 1
ATOM 729 N N . LEU A 1 91 ? 1.868 -10.734 -12.401 1.00 63.38 91 LEU A N 1
ATOM 730 C CA . LEU A 1 91 ? 1.638 -9.931 -13.593 1.00 63.38 91 LEU A CA 1
ATOM 731 C C . LEU A 1 91 ? 2.122 -10.701 -14.824 1.00 63.38 91 LEU A C 1
ATOM 733 O O . LEU A 1 91 ? 3.319 -10.956 -14.953 1.00 63.38 91 LEU A O 1
ATOM 737 N N . PRO A 1 92 ? 1.231 -11.039 -15.776 1.00 56.72 92 PRO A N 1
ATOM 738 C CA . PRO A 1 92 ? 1.700 -11.487 -17.072 1.00 56.72 92 PRO A CA 1
ATOM 739 C C . PRO A 1 92 ? 2.467 -10.324 -17.713 1.00 56.72 92 PRO A C 1
ATOM 741 O O . PRO A 1 92 ? 2.060 -9.164 -17.596 1.00 56.72 92 PRO A O 1
ATOM 744 N N . SER A 1 93 ? 3.574 -10.627 -18.395 1.00 53.66 93 SER A N 1
ATOM 745 C CA . SER A 1 93 ? 4.541 -9.650 -18.929 1.00 53.66 93 SER A CA 1
ATOM 746 C C . SER A 1 93 ? 3.946 -8.595 -19.884 1.00 53.66 93 SER A C 1
ATOM 748 O O . SER A 1 93 ? 4.653 -7.695 -20.324 1.00 53.66 93 SER A O 1
ATOM 750 N N . ASN A 1 94 ? 2.657 -8.700 -20.220 1.00 51.09 94 ASN A N 1
ATOM 751 C CA . ASN A 1 94 ? 1.903 -7.863 -21.146 1.00 51.09 94 ASN A CA 1
ATOM 752 C C . ASN A 1 94 ? 0.790 -7.008 -20.494 1.00 51.09 94 ASN A C 1
ATOM 754 O O . ASN A 1 94 ? 0.044 -6.357 -21.228 1.00 51.09 94 ASN A O 1
ATOM 758 N N . ARG A 1 95 ? 0.624 -6.987 -19.159 1.00 57.69 95 ARG A N 1
ATOM 759 C CA . ARG A 1 95 ? -0.395 -6.128 -18.519 1.00 57.69 95 ARG A CA 1
ATOM 760 C C . ARG A 1 95 ? 0.059 -4.660 -18.537 1.00 57.69 95 ARG A C 1
ATOM 762 O O . ARG A 1 95 ? 0.849 -4.240 -17.697 1.00 57.69 95 ARG A O 1
ATOM 769 N N . ILE A 1 96 ? -0.473 -3.869 -19.471 1.00 57.88 96 ILE A N 1
ATOM 770 C CA . ILE A 1 96 ? -0.267 -2.413 -19.511 1.00 57.88 96 ILE A CA 1
ATOM 771 C C . ILE A 1 96 ? -1.274 -1.750 -18.565 1.00 57.88 96 ILE A C 1
ATOM 773 O O . ILE A 1 96 ? -2.470 -1.696 -18.846 1.00 57.88 96 ILE A O 1
ATOM 777 N N . LEU A 1 97 ? -0.789 -1.261 -17.426 1.00 61.44 97 LEU A N 1
ATOM 778 C CA . LEU A 1 97 ? -1.592 -0.549 -16.433 1.00 61.44 97 LEU A CA 1
ATOM 779 C C . LEU A 1 97 ? -1.675 0.941 -16.783 1.00 61.44 97 LEU A C 1
ATOM 781 O O . LEU A 1 97 ? -0.903 1.737 -16.272 1.00 61.44 97 LEU A O 1
ATOM 785 N N . GLY A 1 98 ? -2.631 1.311 -17.643 1.00 51.31 98 GLY A N 1
ATOM 786 C CA . GLY A 1 98 ? -2.941 2.708 -17.983 1.00 51.31 98 GLY A CA 1
ATOM 787 C C . GLY A 1 98 ? -1.778 3.503 -18.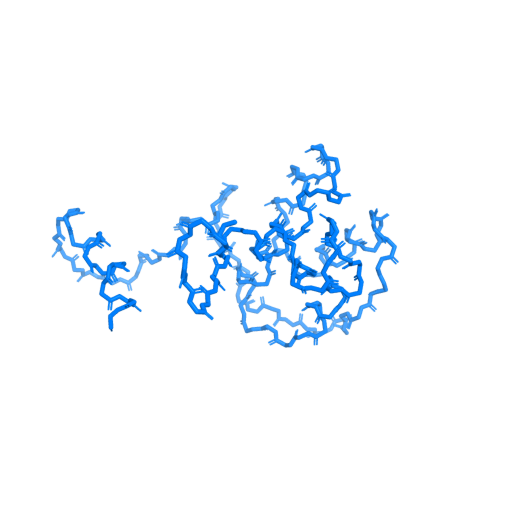600 1.00 51.31 98 GLY A C 1
ATOM 788 O O . GLY A 1 98 ? -0.679 2.994 -18.792 1.00 51.31 98 GLY A O 1
ATOM 789 N N . LYS A 1 99 ? -2.018 4.768 -18.974 1.00 50.56 99 LYS A N 1
ATOM 790 C CA . LYS A 1 99 ? -0.945 5.654 -19.461 1.00 50.56 99 LYS A CA 1
ATOM 791 C C . LYS A 1 99 ? 0.062 5.902 -18.335 1.00 50.56 99 LYS A C 1
ATOM 793 O O . LYS A 1 99 ? -0.332 6.336 -17.255 1.00 50.56 99 LYS A O 1
ATOM 798 N N . GLU A 1 100 ? 1.342 5.684 -18.630 1.00 53.12 100 GLU A N 1
ATOM 799 C CA . GLU A 1 100 ? 2.464 6.108 -17.787 1.00 53.12 100 GLU A CA 1
ATOM 800 C C . GLU A 1 100 ? 2.265 7.575 -17.363 1.00 53.12 100 GLU A C 1
ATOM 802 O O . GLU A 1 100 ? 2.003 8.422 -18.229 1.00 53.12 100 GLU A O 1
ATOM 807 N N . PRO A 1 101 ? 2.359 7.905 -16.064 1.00 52.72 101 PRO A N 1
ATOM 808 C CA . PRO A 1 101 ? 2.189 9.277 -15.611 1.00 52.72 101 PRO A CA 1
ATOM 809 C C . PRO A 1 101 ? 3.330 10.142 -16.166 1.00 52.72 101 PRO A C 1
ATOM 811 O O . PRO A 1 101 ? 4.484 10.058 -15.738 1.00 52.72 101 PRO A O 1
ATOM 814 N N . GLY A 1 102 ? 3.007 10.978 -17.152 1.00 47.16 102 GLY A N 1
ATOM 815 C CA . GLY A 1 102 ? 3.913 11.970 -17.719 1.00 47.16 102 GLY A CA 1
ATOM 816 C C . GLY A 1 102 ? 4.076 13.159 -16.775 1.00 47.16 102 GLY A C 1
ATOM 817 O O . GLY A 1 102 ? 3.426 14.174 -16.965 1.00 47.16 102 GLY A O 1
ATOM 818 N N . GLY A 1 103 ? 4.925 13.044 -15.753 1.00 49.12 103 GLY A N 1
ATOM 819 C CA . GLY A 1 103 ? 5.238 14.160 -14.848 1.00 49.12 103 GLY A CA 1
ATOM 820 C C . GLY A 1 103 ? 6.340 13.816 -13.849 1.00 49.12 103 GLY A C 1
ATOM 821 O O . GLY A 1 103 ? 6.437 12.673 -13.416 1.00 49.12 103 GLY A O 1
ATOM 822 N N . THR A 1 104 ? 7.234 14.753 -13.526 1.00 43.25 104 THR A N 1
ATOM 823 C CA . THR A 1 104 ? 8.380 14.580 -12.604 1.00 43.25 104 THR A CA 1
ATOM 824 C C . THR A 1 104 ? 7.966 14.329 -11.139 1.00 43.25 104 THR A C 1
ATOM 826 O O . THR A 1 104 ? 6.797 14.368 -10.797 1.00 43.25 104 THR A O 1
ATOM 829 N N . SER A 1 105 ? 8.935 13.898 -10.328 1.00 44.34 105 SER A N 1
ATOM 830 C CA . SER A 1 105 ? 8.846 13.232 -9.010 1.00 44.34 105 SER A CA 1
ATOM 831 C C . SER A 1 105 ? 7.768 13.698 -8.006 1.00 44.34 105 SER A C 1
ATOM 833 O O . SER A 1 105 ? 7.534 14.886 -7.854 1.00 44.34 105 SER A O 1
ATOM 835 N N . GLY A 1 106 ? 7.219 12.752 -7.224 1.00 49.62 106 GLY A N 1
ATOM 836 C CA . GLY A 1 106 ? 6.496 13.016 -5.961 1.00 49.62 106 GLY A CA 1
ATOM 837 C C . GLY A 1 106 ? 4.987 13.275 -6.051 1.00 49.62 106 GLY A C 1
ATOM 838 O O . GLY A 1 106 ? 4.303 13.316 -5.030 1.00 49.62 106 GLY A O 1
ATOM 839 N N . ALA A 1 107 ? 4.445 13.391 -7.254 1.00 40.56 107 ALA A N 1
ATOM 840 C CA . ALA A 1 107 ? 3.078 13.822 -7.480 1.00 40.56 107 ALA A CA 1
ATOM 841 C C . ALA A 1 107 ? 2.042 12.689 -7.446 1.00 40.56 107 ALA A C 1
ATOM 843 O O . ALA A 1 107 ? 1.450 12.346 -8.470 1.00 40.56 107 ALA A O 1
ATOM 844 N N . TYR A 1 108 ? 1.758 12.138 -6.266 1.00 43.59 108 TYR A N 1
ATOM 845 C CA . TYR A 1 108 ? 0.532 11.343 -6.103 1.00 43.59 108 TYR A CA 1
ATOM 846 C C . TYR A 1 108 ? -0.731 12.182 -6.388 1.00 43.59 108 TYR A C 1
ATOM 848 O O . TYR A 1 108 ? -1.760 11.662 -6.812 1.00 43.59 108 TYR A O 1
ATOM 856 N N . TYR A 1 109 ? -0.616 13.499 -6.190 1.00 41.09 109 TYR A N 1
ATOM 857 C CA . TYR A 1 109 ? -1.721 14.451 -6.198 1.00 41.09 109 TYR A CA 1
ATOM 858 C C . TYR A 1 109 ? -1.680 15.481 -7.344 1.00 41.09 109 TYR A C 1
ATOM 860 O O . TYR A 1 109 ? -2.688 16.141 -7.562 1.00 41.09 109 TYR A O 1
ATOM 868 N N . GLU A 1 110 ? -0.584 15.633 -8.105 1.00 39.75 110 GLU A N 1
ATOM 869 C CA . GLU A 1 110 ? -0.494 16.731 -9.103 1.00 39.75 110 GLU A CA 1
ATOM 870 C C . GLU A 1 110 ? -1.131 16.405 -10.464 1.00 39.75 110 GLU A C 1
ATOM 872 O O . GLU A 1 110 ? -1.289 17.296 -11.289 1.00 39.75 110 GLU A O 1
ATOM 877 N N . ASN A 1 111 ? -1.537 15.154 -10.717 1.00 39.78 111 ASN A N 1
ATOM 878 C CA . ASN A 1 111 ? -2.103 14.758 -12.016 1.00 39.78 111 ASN A CA 1
ATOM 879 C C . ASN A 1 111 ? -3.640 14.686 -12.042 1.00 39.78 111 ASN A C 1
ATOM 881 O O . ASN A 1 111 ? -4.215 14.189 -13.013 1.00 39.78 111 ASN A O 1
ATOM 885 N N . VAL A 1 112 ? -4.324 15.202 -11.016 1.00 41.91 112 VAL A N 1
ATOM 886 C CA . VAL A 1 112 ? -5.777 15.426 -11.076 1.00 41.91 112 VAL A CA 1
ATOM 887 C C . VAL A 1 112 ? -6.034 16.742 -11.821 1.00 41.91 112 VAL A C 1
ATOM 889 O O . VAL A 1 112 ? -6.291 17.775 -11.224 1.00 41.91 112 VAL A O 1
ATOM 892 N N . GLY A 1 113 ? -5.916 16.669 -13.150 1.00 34.44 113 GLY A N 1
ATOM 893 C CA . GLY A 1 113 ? -6.571 17.552 -14.117 1.00 34.44 113 GLY A CA 1
ATOM 894 C C . GLY A 1 113 ? -6.025 18.973 -14.284 1.00 34.44 113 GLY A C 1
ATOM 895 O O . GLY A 1 113 ? -6.436 19.883 -13.580 1.00 34.44 113 GLY A O 1
ATOM 896 N N . ILE A 1 114 ? -5.279 19.207 -15.369 1.00 32.78 114 ILE A N 1
ATOM 897 C CA . ILE A 1 114 ? -5.510 20.408 -16.187 1.00 32.78 114 ILE A CA 1
ATOM 898 C C . ILE A 1 114 ? -5.548 19.971 -17.649 1.00 32.78 114 ILE A C 1
ATOM 900 O O . ILE A 1 114 ? -4.524 19.874 -18.312 1.00 32.78 114 ILE A O 1
ATOM 904 N N . ASN A 1 115 ? -6.751 19.675 -18.128 1.00 34.97 115 ASN A N 1
ATOM 905 C CA . ASN A 1 115 ? -7.143 19.837 -19.523 1.00 34.97 115 ASN A CA 1
ATOM 906 C C . ASN A 1 115 ? -8.640 20.134 -19.515 1.00 34.97 115 ASN A C 1
ATOM 908 O O . ASN A 1 115 ? -9.448 19.227 -19.652 1.00 34.97 115 ASN A O 1
ATOM 912 N N . GLU A 1 116 ? -8.990 21.384 -19.232 1.00 33.81 116 GLU A N 1
ATOM 913 C CA . GLU A 1 116 ? -9.837 22.221 -20.087 1.00 33.81 116 GLU A CA 1
ATOM 914 C C . GLU A 1 116 ? -10.127 23.547 -19.379 1.00 33.81 116 GLU A C 1
ATOM 916 O O . GLU A 1 116 ? -10.254 23.642 -18.161 1.00 33.81 116 GLU A O 1
ATOM 921 N N . SER A 1 117 ? -10.134 24.603 -20.179 1.00 41.16 117 SER A N 1
ATOM 922 C CA . SER A 1 117 ? -10.314 25.993 -19.793 1.00 41.16 117 SER A CA 1
ATOM 923 C C . SER A 1 117 ? -11.654 26.241 -19.096 1.00 41.16 117 SER A C 1
ATOM 925 O O . SER A 1 117 ? -12.656 26.465 -19.771 1.00 41.16 117 SER A O 1
ATOM 927 N N . VAL A 1 118 ? -11.666 26.307 -17.766 1.00 31.88 118 VAL A N 1
ATOM 928 C CA . VAL A 1 118 ? -12.716 27.008 -17.019 1.00 31.88 118 VAL A CA 1
ATOM 929 C C . VAL A 1 118 ? -12.056 27.838 -15.925 1.00 31.88 118 VAL A C 1
ATOM 931 O O . VAL A 1 118 ? -11.464 27.332 -14.978 1.00 31.88 118 VAL A O 1
ATOM 934 N N . SER A 1 119 ? -12.129 29.152 -16.107 1.00 38.47 119 SER A N 1
ATOM 935 C CA . SER A 1 119 ? -11.898 30.134 -15.056 1.00 38.47 119 SER A CA 1
ATOM 936 C C . SER A 1 119 ? -12.879 29.871 -13.913 1.00 38.47 119 SER A C 1
ATOM 938 O O . SER A 1 119 ? -14.080 29.905 -14.175 1.00 38.47 119 SER A O 1
ATOM 940 N N . SER A 1 120 ? -12.401 29.697 -12.676 1.00 35.50 120 SER A N 1
ATOM 941 C CA . SER A 1 120 ? -12.761 30.508 -11.488 1.00 35.50 120 SER A CA 1
ATOM 942 C C . SER A 1 120 ? -12.470 29.779 -10.165 1.00 35.50 120 SER A C 1
ATOM 944 O O . SER A 1 120 ? -12.837 28.633 -9.996 1.00 35.50 120 SER A O 1
ATOM 946 N N . GLN A 1 121 ? -11.776 30.516 -9.289 1.00 34.91 121 GLN A N 1
ATOM 947 C CA . GLN A 1 121 ? -11.671 30.516 -7.818 1.00 34.91 121 GLN A CA 1
ATOM 948 C C . GLN A 1 121 ? -11.503 29.214 -6.978 1.00 34.91 121 GLN A C 1
ATOM 950 O O . GLN A 1 121 ? -12.178 28.214 -7.178 1.00 34.91 121 GLN A O 1
ATOM 955 N N . PRO A 1 122 ? -10.619 29.251 -5.953 1.00 42.91 122 PRO A N 1
ATOM 956 C CA . PRO A 1 122 ? -10.223 28.101 -5.123 1.00 42.91 122 PRO A CA 1
ATOM 957 C C . PRO A 1 122 ? -11.284 27.593 -4.128 1.00 42.91 122 PRO A C 1
ATOM 959 O O . PRO A 1 122 ? -11.071 26.551 -3.509 1.00 42.91 122 PRO A O 1
ATOM 962 N N . GLU A 1 123 ? -12.404 28.298 -3.973 1.00 42.47 123 GLU A N 1
ATOM 963 C CA . GLU A 1 123 ? -13.487 27.941 -3.045 1.00 42.47 123 GLU A CA 1
ATOM 964 C C . GLU A 1 123 ? -14.234 26.659 -3.505 1.00 42.47 123 GLU A C 1
ATOM 966 O O . GLU A 1 123 ? -14.711 25.883 -2.682 1.00 42.47 123 GLU A O 1
ATOM 971 N N . ASP A 1 124 ? -14.250 26.372 -4.815 1.00 39.41 124 ASP A N 1
ATOM 972 C CA . ASP A 1 124 ? -15.114 25.345 -5.431 1.00 39.41 124 ASP A CA 1
ATOM 973 C C . ASP A 1 124 ? -14.576 23.898 -5.318 1.00 39.41 124 ASP A C 1
ATOM 975 O O . ASP A 1 124 ? -15.289 22.916 -5.562 1.00 39.41 124 ASP A O 1
ATOM 979 N N . ILE A 1 125 ? -13.303 23.733 -4.934 1.00 49.56 125 ILE A N 1
ATOM 980 C CA . ILE A 1 125 ? -12.651 22.414 -4.827 1.00 49.56 125 ILE A CA 1
ATOM 981 C C . ILE A 1 125 ? -13.110 21.675 -3.564 1.00 49.56 125 ILE A C 1
ATOM 983 O O . ILE A 1 125 ? -13.284 20.455 -3.584 1.00 49.56 125 ILE A O 1
ATOM 987 N N . VAL A 1 126 ? -13.323 22.404 -2.465 1.00 42.88 126 VAL A N 1
ATOM 988 C CA . VAL A 1 126 ? -13.743 21.810 -1.187 1.00 42.88 126 VAL A CA 1
ATOM 989 C C . VAL A 1 126 ? -15.181 21.302 -1.287 1.00 42.88 126 VAL A C 1
ATOM 991 O O . VAL A 1 126 ? -15.464 2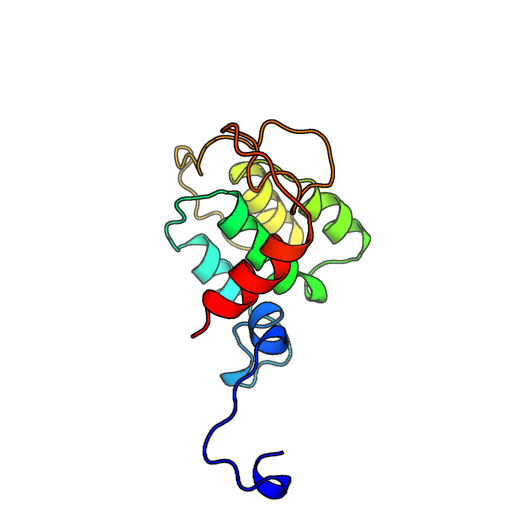0.181 -0.861 1.00 42.88 126 VAL A O 1
ATOM 994 N N . ASP A 1 127 ? -16.052 22.051 -1.960 1.00 36.62 127 ASP A N 1
ATOM 995 C CA . ASP A 1 127 ? -17.460 21.687 -2.124 1.00 36.62 127 ASP A CA 1
ATOM 996 C C . ASP A 1 127 ? -17.658 20.498 -3.077 1.00 36.62 127 ASP A C 1
ATOM 998 O O . ASP A 1 127 ? -18.533 19.663 -2.851 1.00 36.62 127 ASP A O 1
ATOM 1002 N N . SER A 1 128 ? -16.805 20.331 -4.094 1.00 41.06 128 SER A N 1
ATOM 1003 C CA . SER A 1 128 ? -16.854 19.141 -4.963 1.00 41.06 128 SER A CA 1
ATOM 1004 C C . SER A 1 128 ? -16.440 17.851 -4.248 1.00 41.06 128 SER A C 1
ATOM 1006 O O . SER A 1 128 ? -16.936 16.777 -4.584 1.00 41.06 128 SER A O 1
ATOM 1008 N N . ILE A 1 129 ? -15.548 17.932 -3.255 1.00 45.91 129 ILE A N 1
ATOM 1009 C CA . ILE A 1 129 ? -15.142 16.766 -2.452 1.00 45.91 129 ILE A CA 1
ATOM 1010 C C . ILE A 1 129 ? -16.229 16.405 -1.433 1.00 45.91 129 ILE A C 1
ATOM 1012 O O . ILE A 1 129 ? -16.451 15.222 -1.176 1.00 45.91 129 ILE A O 1
ATOM 1016 N N . ILE A 1 130 ? -16.920 17.405 -0.881 1.00 40.47 130 ILE A N 1
ATOM 1017 C CA . ILE A 1 130 ? -18.026 17.196 0.061 1.00 40.47 130 ILE A CA 1
ATOM 1018 C C . ILE A 1 130 ? -19.235 16.571 -0.659 1.00 40.47 130 ILE A C 1
ATOM 1020 O O . ILE A 1 130 ? -19.772 15.580 -0.175 1.00 40.47 130 ILE A O 1
ATOM 1024 N N . ASN A 1 131 ? -19.577 17.038 -1.863 1.00 36.84 131 ASN A N 1
ATOM 1025 C CA . ASN A 1 131 ? -20.732 16.542 -2.628 1.00 36.84 131 ASN A CA 1
ATOM 1026 C C . ASN A 1 131 ? -20.529 15.174 -3.312 1.00 36.84 131 ASN A C 1
ATOM 1028 O O . ASN A 1 131 ? -21.449 14.668 -3.947 1.00 36.84 131 ASN A O 1
ATOM 1032 N N . LEU A 1 132 ? -19.342 14.561 -3.229 1.00 38.88 132 LEU A N 1
ATOM 1033 C CA . LEU A 1 132 ? -19.111 13.209 -3.764 1.00 38.88 132 LEU A CA 1
ATOM 1034 C C . LEU A 1 132 ? -19.564 12.105 -2.787 1.00 38.88 132 LEU A C 1
ATOM 1036 O O . LEU A 1 132 ? -19.603 10.930 -3.155 1.00 38.88 132 LEU A O 1
ATOM 1040 N N . PHE A 1 133 ? -19.871 12.474 -1.542 1.00 39.50 133 PHE A N 1
ATOM 1041 C CA . PHE A 1 133 ? -20.295 11.558 -0.483 1.00 39.50 133 PHE A CA 1
ATOM 1042 C C . PHE A 1 133 ? -21.695 11.864 0.079 1.00 39.50 133 PHE A C 1
ATOM 1044 O O . PHE A 1 133 ? -22.045 11.288 1.111 1.00 39.50 133 PHE A O 1
ATOM 1051 N N . ASP A 1 134 ? -22.485 12.688 -0.618 1.00 30.45 134 ASP A N 1
ATOM 1052 C CA . ASP A 1 134 ? -23.935 12.849 -0.411 1.00 30.45 134 ASP A CA 1
ATOM 1053 C C . ASP A 1 134 ? -24.743 12.165 -1.530 1.00 30.45 134 ASP A C 1
ATOM 1055 O O . ASP A 1 134 ? -24.370 12.303 -2.720 1.00 30.45 134 ASP A O 1
#

pLDDT: mean 75.68, std 22.97, range [30.45, 95.81]

Secondary structure (DSSP, 8-state):
-HHHH--S----SHHHHH-TTGGGT-SS--HHHHHHHHHS--S-HHHHHHHHHHHTTTTS-HHHHHHHHT--SHHHHHHHHHHHH-------TT---SS---S-TT-SSTTS---S-----TTHHHHHHHTT--

Radius of gyration: 18.01 Å; chains: 1; bounding box: 39×45×46 Å

Organism: Aphis gossypii (NCBI:txid80765)

Sequence (134 aa):
MQEYTGCKGMMSARGILHNPGLFAGYQNTPLSAVQNWLNINHTNYLWFHHHLVFMCENLLTKAARNTFNQLRKASDVVSFLEDQLHIPNVLPSNRILGKEPGGTSGAYYENVGINESVSSQPEDIVDSIINLFD

Foldseek 3Di:
DCVVPVDPDDDDDLVCLLAVCVVVPDPAHDLVVVLVLLVDQAQAPLVSLVSVLRNCVVVDDPVLSVVSQFDQAPVVNQVSCCVRPVRDDPDDPPRGRDDGPPDDPDPSPPPPDDPDDDDDDPPVVVVVVVVVVD